Protein AF-A0A212AI23-F1 (afdb_monomer)

Radius of gyration: 14.94 Å; Cα contacts (8 Å, |Δi|>4): 81; chains: 1; bounding box: 47×28×38 Å

Secondary structure (DSSP, 8-state):
--------HHHHHHHHHHHHHHHHHHHHHSTT--SHHHHHHHHHHHH-BTTBPPPHHHHHHHHTTSSPPPHHHHHHHHHHHHHHHHHHHS-GGG--

Organism: NCBI:txid366616

Solvent-accessible surface area (backbone atoms only — not comparable to full-atom values): 5688 Å² total; per-residue (Å²): 136,84,82,78,77,76,73,57,72,67,62,56,50,51,53,51,52,51,31,50,52,50,32,51,48,53,53,62,39,48,76,84,54,91,44,70,66,54,39,12,49,54,48,17,62,69,68,29,52,100,90,45,80,46,52,36,68,58,45,43,30,29,62,69,54,75,45,83,76,59,66,74,56,51,55,51,44,42,66,59,35,35,69,75,51,41,58,72,68,48,62,74,87,77,63,132

pLDDT: mean 83.4, std 14.64, range [38.47, 97.0]

Structure (mmCIF, N/CA/C/O backbone):
data_AF-A0A212AI23-F1
#
_entry.id   AF-A0A212AI23-F1
#
loop_
_atom_site.group_PDB
_atom_site.id
_atom_site.type_symbol
_atom_site.label_atom_id
_atom_site.label_alt_id
_atom_site.label_comp_id
_atom_site.label_asym_id
_atom_site.label_entity_id
_atom_site.label_seq_id
_atom_site.pdbx_PDB_ins_code
_atom_site.Cartn_x
_atom_site.Cartn_y
_atom_site.Cartn_z
_atom_site.occupancy
_atom_site.B_iso_or_equiv
_atom_site.auth_seq_id
_atom_site.auth_comp_id
_atom_site.auth_asym_id
_atom_site.auth_atom_id
_atom_site.pdbx_PDB_model_num
ATOM 1 N N . MET A 1 1 ? 36.554 -12.369 -6.715 1.00 38.47 1 MET A N 1
ATOM 2 C CA . MET A 1 1 ? 35.833 -11.976 -7.947 1.00 38.47 1 MET A CA 1
ATOM 3 C C . MET A 1 1 ? 34.457 -11.457 -7.548 1.00 38.47 1 MET A C 1
ATOM 5 O O . MET A 1 1 ? 33.481 -12.195 -7.596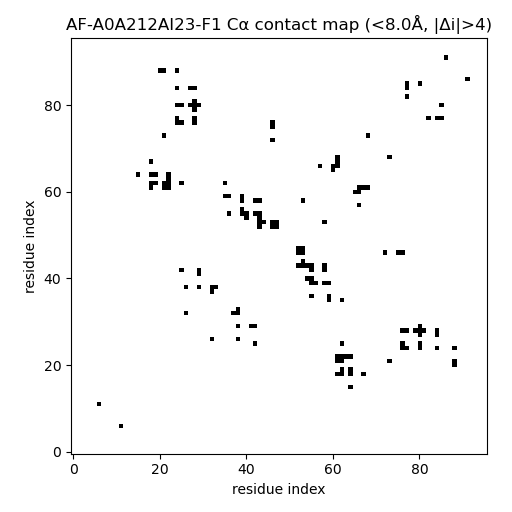 1.00 38.47 1 MET A O 1
ATOM 9 N N . GLU A 1 2 ? 34.385 -10.212 -7.083 1.00 43.72 2 GLU A N 1
ATOM 10 C CA . GLU A 1 2 ? 33.111 -9.549 -6.794 1.00 43.72 2 GLU A CA 1
ATOM 11 C C . GLU A 1 2 ? 32.501 -9.086 -8.115 1.00 43.72 2 GLU A C 1
ATOM 13 O O . GLU A 1 2 ? 33.004 -8.181 -8.780 1.00 43.72 2 GLU A O 1
ATOM 18 N N . LYS A 1 3 ? 31.439 -9.769 -8.547 1.00 47.47 3 LYS A N 1
ATOM 19 C CA . LYS A 1 3 ? 30.648 -9.362 -9.707 1.00 47.47 3 LYS A CA 1
ATOM 20 C C . LYS A 1 3 ? 29.842 -8.126 -9.307 1.00 47.47 3 LYS A C 1
ATOM 22 O O . LYS A 1 3 ? 28.712 -8.244 -8.842 1.00 47.47 3 LYS A O 1
ATOM 27 N N . SER A 1 4 ? 30.442 -6.946 -9.459 1.00 55.69 4 SER A N 1
ATOM 28 C CA . SER A 1 4 ? 29.732 -5.669 -9.381 1.00 55.69 4 SER A CA 1
ATOM 29 C C . SER A 1 4 ? 28.727 -5.614 -10.533 1.00 55.69 4 SER A C 1
ATOM 31 O O . SER A 1 4 ? 29.059 -5.266 -11.666 1.00 55.69 4 SER A O 1
ATOM 33 N N . CYS A 1 5 ? 27.497 -6.044 -10.259 1.00 58.00 5 CYS A N 1
ATOM 34 C CA . CYS A 1 5 ? 26.388 -5.900 -11.187 1.00 58.00 5 CYS A CA 1
ATOM 35 C C . CYS A 1 5 ? 25.993 -4.421 -11.199 1.00 58.00 5 CYS A C 1
ATOM 37 O O . CYS A 1 5 ? 25.174 -3.984 -10.394 1.00 58.00 5 CYS A O 1
ATOM 39 N N . ARG A 1 6 ? 26.591 -3.631 -12.097 1.00 62.88 6 ARG A N 1
ATOM 40 C CA . ARG A 1 6 ? 26.015 -2.335 -12.470 1.00 62.88 6 ARG A CA 1
ATOM 41 C C . ARG A 1 6 ? 24.683 -2.634 -13.149 1.00 62.88 6 ARG A C 1
ATOM 43 O O . ARG A 1 6 ? 24.677 -3.134 -14.272 1.00 62.88 6 ARG A O 1
ATOM 50 N N . LYS A 1 7 ? 23.566 -2.386 -12.459 1.00 60.28 7 LYS A N 1
ATOM 51 C CA . LYS A 1 7 ? 22.251 -2.447 -13.100 1.00 60.28 7 LYS A CA 1
ATOM 52 C C . LYS A 1 7 ? 22.237 -1.445 -14.267 1.00 60.28 7 LYS A C 1
ATOM 54 O O . LYS A 1 7 ? 22.736 -0.328 -14.101 1.00 60.28 7 LYS A O 1
ATOM 59 N N . PRO A 1 8 ? 21.724 -1.825 -15.446 1.00 72.31 8 PRO A N 1
ATOM 60 C CA . PRO A 1 8 ? 21.548 -0.881 -16.540 1.00 72.31 8 PRO A CA 1
ATOM 61 C C . PRO A 1 8 ? 20.596 0.238 -16.099 1.00 72.31 8 PRO A C 1
ATOM 63 O O . PRO A 1 8 ? 19.618 -0.020 -15.401 1.00 72.31 8 PRO A O 1
ATOM 66 N N . LYS A 1 9 ? 20.906 1.482 -16.487 1.00 74.19 9 LYS A N 1
ATOM 67 C CA . LYS A 1 9 ? 20.209 2.699 -16.032 1.00 74.19 9 LYS A CA 1
ATOM 68 C C . LYS A 1 9 ? 18.687 2.614 -16.218 1.00 74.19 9 LYS A C 1
ATOM 70 O O . LYS A 1 9 ? 17.962 2.988 -15.310 1.00 74.19 9 LYS A O 1
ATOM 75 N N . THR A 1 10 ? 18.232 2.049 -17.335 1.00 75.06 10 THR A N 1
ATOM 76 C CA . THR A 1 10 ? 16.811 1.851 -17.658 1.00 75.06 10 THR A CA 1
ATOM 77 C C . THR A 1 10 ? 16.096 0.962 -16.639 1.00 75.06 10 THR A C 1
ATOM 79 O O . THR A 1 10 ? 15.065 1.347 -16.115 1.00 75.06 10 THR A O 1
ATOM 82 N N . LEU A 1 11 ? 16.703 -0.163 -16.250 1.00 75.25 11 LEU A N 1
ATOM 83 C CA . LEU A 1 11 ? 16.096 -1.117 -15.315 1.00 75.25 11 LEU A CA 1
ATOM 84 C C . LEU A 1 11 ? 15.925 -0.524 -13.908 1.00 75.25 11 LEU A C 1
ATOM 86 O O . LEU A 1 11 ? 14.970 -0.835 -13.210 1.00 75.25 11 LEU A O 1
ATOM 90 N N . ALA A 1 12 ? 16.854 0.341 -13.492 1.00 78.81 12 ALA A N 1
ATOM 91 C CA . ALA A 1 12 ? 16.743 1.059 -12.225 1.00 78.81 12 ALA A CA 1
ATOM 92 C C . ALA A 1 12 ? 15.636 2.130 -12.257 1.00 78.81 12 ALA A C 1
ATOM 94 O O . ALA A 1 12 ? 14.976 2.344 -11.247 1.00 78.81 12 ALA A O 1
ATOM 95 N N . GLN A 1 13 ? 15.423 2.778 -13.408 1.00 80.44 13 GLN A N 1
ATOM 96 C CA . GLN A 1 13 ? 14.332 3.740 -13.593 1.00 80.44 13 GLN A CA 1
ATOM 97 C C . GLN A 1 13 ? 12.963 3.047 -13.600 1.00 80.44 13 GLN A C 1
ATOM 99 O O . GLN A 1 13 ? 12.024 3.567 -13.003 1.00 80.44 13 GLN A O 1
ATOM 104 N N . ASP A 1 14 ? 12.862 1.867 -14.216 1.00 84.44 14 ASP A N 1
ATOM 105 C CA . ASP A 1 14 ? 11.630 1.071 -14.226 1.00 84.44 14 ASP A CA 1
ATOM 106 C C . ASP A 1 14 ? 11.266 0.594 -12.808 1.00 84.44 14 ASP A C 1
ATOM 108 O O . ASP A 1 14 ? 10.122 0.741 -12.378 1.00 84.44 14 ASP A O 1
ATOM 112 N N . GLU A 1 15 ? 12.253 0.111 -12.040 1.00 85.44 15 GLU A N 1
ATOM 113 C CA . GLU A 1 15 ? 12.077 -0.257 -10.626 1.00 85.44 15 GLU A CA 1
ATOM 114 C C . GLU A 1 15 ? 11.597 0.937 -9.779 1.00 85.44 15 GLU A C 1
ATOM 116 O O . GLU A 1 15 ? 10.689 0.798 -8.961 1.00 85.44 15 GLU A O 1
ATOM 121 N N . GLU A 1 16 ? 12.175 2.125 -9.972 1.00 87.88 16 GLU A N 1
ATOM 122 C CA . GLU A 1 16 ? 11.766 3.338 -9.253 1.00 87.88 16 GLU A CA 1
ATOM 123 C C . GLU A 1 16 ? 10.329 3.757 -9.611 1.00 87.88 16 GLU A C 1
ATOM 125 O O . GLU A 1 16 ? 9.532 4.061 -8.719 1.00 87.88 16 GLU A O 1
ATOM 130 N N . ALA A 1 17 ? 9.957 3.675 -10.893 1.00 88.25 17 ALA A N 1
ATOM 131 C CA . ALA A 1 17 ? 8.599 3.947 -11.358 1.00 88.25 17 ALA A CA 1
ATOM 132 C C . ALA A 1 17 ? 7.573 2.955 -10.779 1.00 88.25 17 ALA A C 1
ATOM 134 O O . ALA A 1 17 ? 6.483 3.357 -10.364 1.00 88.25 17 ALA A O 1
ATOM 135 N N . GLU A 1 18 ? 7.913 1.665 -10.691 1.00 89.00 18 GLU A N 1
ATOM 136 C CA . GLU A 1 18 ? 7.073 0.652 -10.041 1.00 89.00 18 GLU A CA 1
ATOM 137 C C . GLU A 1 18 ? 6.843 0.949 -8.556 1.00 89.00 18 GLU A C 1
ATOM 139 O O . GLU A 1 18 ? 5.718 0.827 -8.058 1.00 89.00 18 GLU A O 1
ATOM 144 N N . LEU A 1 19 ? 7.889 1.369 -7.842 1.00 91.12 19 LEU A N 1
ATOM 145 C CA . LEU A 1 19 ? 7.788 1.728 -6.428 1.00 91.12 19 LEU A CA 1
ATOM 146 C C . LEU A 1 19 ? 6.952 2.992 -6.225 1.00 91.12 19 LEU A C 1
ATOM 148 O O . LEU A 1 19 ? 6.133 3.038 -5.304 1.00 91.12 19 LEU A O 1
ATOM 152 N N . GLU A 1 20 ? 7.083 3.984 -7.106 1.00 91.69 20 GLU A N 1
ATOM 153 C CA . GLU A 1 20 ? 6.239 5.178 -7.074 1.00 91.69 20 GLU A CA 1
ATOM 154 C C . GLU A 1 20 ? 4.764 4.831 -7.336 1.00 91.69 20 GLU A C 1
ATOM 156 O O . GLU A 1 20 ? 3.879 5.293 -6.603 1.00 91.69 20 GLU A O 1
ATOM 161 N N . ARG A 1 21 ? 4.481 3.968 -8.325 1.00 89.88 21 ARG A N 1
ATOM 162 C CA . ARG A 1 21 ? 3.127 3.439 -8.577 1.00 89.88 21 ARG A CA 1
ATOM 163 C C . ARG A 1 21 ? 2.570 2.739 -7.341 1.00 89.88 21 ARG A C 1
ATOM 165 O O . ARG A 1 21 ? 1.434 2.999 -6.943 1.00 89.88 21 ARG A O 1
ATOM 172 N N . PHE A 1 22 ? 3.371 1.906 -6.679 1.00 92.12 22 PHE A N 1
ATOM 173 C CA . PHE A 1 22 ? 2.950 1.243 -5.448 1.00 92.12 22 PHE A CA 1
ATOM 174 C C . PHE A 1 22 ? 2.690 2.230 -4.299 1.00 92.12 22 PHE A C 1
ATOM 176 O O . PHE A 1 22 ? 1.709 2.084 -3.567 1.00 92.12 22 PHE A O 1
ATOM 183 N N . ALA A 1 23 ? 3.518 3.264 -4.145 1.00 93.88 23 ALA A N 1
ATOM 184 C CA . ALA A 1 23 ? 3.310 4.296 -3.135 1.00 93.88 23 ALA A CA 1
ATOM 185 C C . ALA A 1 23 ? 2.008 5.083 -3.375 1.00 93.88 23 ALA A C 1
ATOM 187 O O . ALA A 1 23 ? 1.298 5.409 -2.421 1.00 93.88 23 ALA A O 1
ATOM 188 N N . LYS A 1 24 ? 1.654 5.359 -4.638 1.00 91.38 24 LYS A N 1
ATOM 189 C CA . LYS A 1 24 ? 0.356 5.954 -5.006 1.00 91.38 24 LYS A CA 1
ATOM 190 C C . LYS A 1 24 ? -0.807 5.035 -4.631 1.00 91.38 24 LYS A C 1
ATOM 192 O O . LYS A 1 24 ? -1.740 5.494 -3.975 1.00 91.38 24 LYS A O 1
ATOM 197 N N . LEU A 1 25 ? -0.708 3.746 -4.952 1.00 91.75 25 LEU A N 1
ATOM 198 C CA . LEU A 1 25 ? -1.720 2.751 -4.590 1.00 91.75 25 LEU A CA 1
ATOM 199 C C . LEU A 1 25 ? -1.911 2.651 -3.065 1.00 91.75 25 LEU A C 1
ATOM 201 O O . LEU A 1 25 ? -3.040 2.593 -2.586 1.00 91.75 25 LEU A O 1
ATOM 205 N N . LEU A 1 26 ? -0.825 2.684 -2.285 1.00 93.25 26 LEU A N 1
ATOM 206 C CA . LEU A 1 26 ? -0.900 2.733 -0.821 1.00 93.25 26 LEU A CA 1
ATOM 207 C C . LEU A 1 26 ? -1.690 3.950 -0.332 1.00 93.25 26 LEU A C 1
ATOM 209 O O . LEU A 1 26 ? -2.558 3.803 0.519 1.00 93.25 26 LEU A O 1
ATOM 213 N N . ARG A 1 27 ? -1.429 5.142 -0.877 1.00 92.25 27 ARG A N 1
ATOM 214 C CA . ARG A 1 27 ? -2.171 6.359 -0.503 1.00 92.25 27 ARG A CA 1
ATOM 215 C C . ARG A 1 27 ? -3.657 6.256 -0.860 1.00 92.25 27 ARG A C 1
ATOM 217 O O . ARG A 1 27 ? -4.495 6.706 -0.089 1.00 92.25 27 ARG A O 1
ATOM 224 N N . GLN A 1 28 ? -3.987 5.629 -1.989 1.00 90.69 28 GLN A N 1
ATOM 225 C CA . GLN A 1 28 ? -5.376 5.386 -2.397 1.00 90.69 28 GLN A CA 1
ATOM 226 C C . GLN A 1 28 ? -6.087 4.364 -1.503 1.00 90.69 28 GLN A C 1
ATOM 228 O O . GLN A 1 28 ? -7.267 4.530 -1.216 1.00 90.69 28 GLN A O 1
ATOM 233 N N . ALA A 1 29 ? -5.379 3.334 -1.032 1.00 91.56 29 ALA A N 1
ATOM 234 C CA . ALA A 1 29 ? -5.938 2.301 -0.160 1.00 91.56 29 ALA A CA 1
ATOM 235 C C . ALA A 1 29 ? -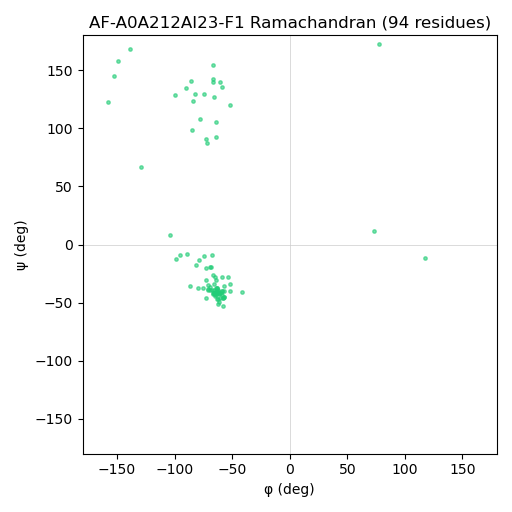6.307 2.805 1.247 1.00 91.56 29 ALA A C 1
ATOM 237 O O . ALA A 1 29 ? -7.085 2.156 1.945 1.00 91.56 29 ALA A O 1
ATOM 238 N N . PHE A 1 30 ? -5.750 3.940 1.674 1.00 91.81 30 PHE A N 1
ATOM 239 C CA . PHE A 1 30 ? -5.974 4.520 2.999 1.00 91.81 30 PHE A CA 1
ATOM 240 C C . PHE A 1 30 ? -6.376 5.999 2.885 1.00 91.81 30 PHE A C 1
ATOM 242 O O . PHE A 1 30 ? -5.628 6.890 3.300 1.00 91.81 30 PHE A O 1
ATOM 249 N N . PRO A 1 31 ? -7.564 6.285 2.323 1.00 83.25 31 PRO A N 1
ATOM 250 C CA . PRO A 1 31 ? -8.047 7.652 2.210 1.00 83.25 31 PRO A CA 1
ATOM 251 C C . PRO A 1 31 ? -8.304 8.216 3.615 1.00 83.25 31 PRO A C 1
ATOM 253 O O . PRO A 1 31 ? -9.008 7.612 4.420 1.00 83.25 31 PRO A O 1
ATOM 256 N N . GLY A 1 32 ? -7.720 9.375 3.922 1.00 83.12 32 GLY A N 1
ATOM 257 C CA . GLY A 1 32 ? -7.887 10.060 5.212 1.00 83.12 32 GLY A CA 1
ATOM 258 C C . GLY A 1 32 ? -6.605 10.218 6.027 1.00 83.12 32 GLY A C 1
ATOM 259 O O . GLY A 1 32 ? -6.586 11.006 6.970 1.00 83.12 32 GLY A O 1
ATOM 260 N N . THR A 1 33 ? -5.517 9.549 5.645 1.00 88.06 33 THR A N 1
ATOM 261 C CA . THR A 1 33 ? -4.213 9.774 6.280 1.00 88.06 33 THR A CA 1
ATOM 262 C C . THR A 1 33 ? -3.626 11.099 5.808 1.00 88.06 33 THR A C 1
ATOM 264 O O . THR A 1 33 ? -3.544 11.349 4.605 1.00 88.06 33 THR A O 1
ATOM 267 N N . THR A 1 34 ? -3.196 11.947 6.741 1.00 85.56 34 THR A N 1
ATOM 268 C CA . THR A 1 34 ? -2.738 13.322 6.434 1.00 85.56 34 THR A CA 1
ATOM 269 C C . THR A 1 34 ? -1.222 13.443 6.271 1.00 85.56 34 THR A C 1
ATOM 271 O O . THR A 1 34 ? -0.719 14.481 5.845 1.00 85.56 34 THR A O 1
ATOM 274 N N . SER A 1 35 ? -0.477 12.383 6.593 1.00 93.06 35 SER A N 1
ATOM 275 C CA . SER A 1 35 ? 0.978 12.325 6.451 1.00 93.06 35 SER A CA 1
ATOM 276 C C . SER A 1 35 ? 1.456 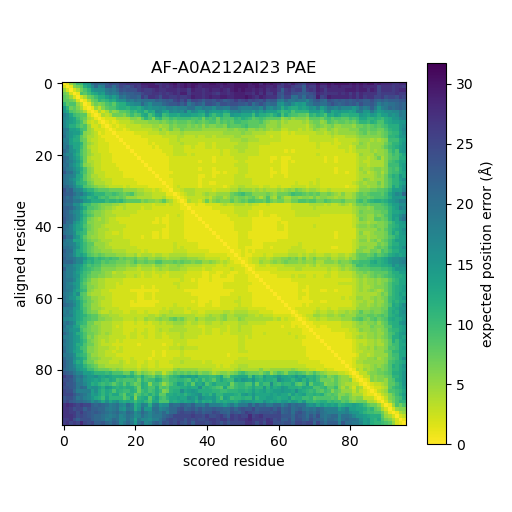10.906 6.149 1.00 93.06 35 SER A C 1
ATOM 278 O O . SER A 1 35 ? 0.798 9.932 6.512 1.00 93.06 35 SER A O 1
ATOM 280 N N . ASP A 1 36 ? 2.651 10.777 5.566 1.00 92.50 36 ASP A N 1
ATOM 281 C CA . ASP A 1 36 ? 3.288 9.473 5.324 1.00 92.50 36 ASP A CA 1
ATOM 282 C C . ASP A 1 36 ? 3.509 8.673 6.621 1.00 92.50 36 ASP A C 1
ATOM 284 O O . ASP A 1 36 ? 3.544 7.444 6.596 1.00 92.50 36 ASP A O 1
ATOM 288 N N . ASN A 1 37 ? 3.665 9.350 7.766 1.00 94.31 37 ASN A N 1
ATOM 289 C CA . ASN A 1 37 ? 3.834 8.673 9.050 1.00 94.31 37 ASN A CA 1
ATOM 290 C C . ASN A 1 37 ? 2.519 8.046 9.528 1.00 94.31 37 ASN A C 1
ATOM 292 O O . ASN A 1 37 ? 2.495 6.881 9.907 1.00 94.31 37 ASN A O 1
ATOM 296 N N . ASP A 1 38 ? 1.429 8.804 9.446 1.00 95.12 38 ASP A N 1
ATOM 297 C CA . ASP A 1 38 ? 0.081 8.340 9.782 1.00 95.12 38 ASP A CA 1
ATOM 298 C C . ASP A 1 38 ? -0.382 7.203 8.851 1.00 95.12 38 ASP A C 1
ATOM 300 O O . ASP A 1 38 ? -0.886 6.168 9.297 1.00 95.12 38 ASP A O 1
ATOM 304 N N . LEU A 1 39 ? -0.081 7.338 7.554 1.00 96.06 39 LEU A N 1
ATOM 305 C CA . LEU A 1 39 ? -0.272 6.281 6.564 1.00 96.06 39 LEU A CA 1
ATOM 306 C C . LEU A 1 39 ? 0.497 5.014 6.930 1.00 96.06 39 LEU A C 1
ATOM 308 O O . LEU A 1 39 ? -0.049 3.914 6.868 1.00 96.06 39 LEU A O 1
ATOM 312 N N . ALA A 1 40 ? 1.759 5.154 7.329 1.00 97.00 40 ALA A N 1
ATOM 313 C CA . ALA A 1 40 ? 2.592 4.017 7.673 1.00 97.00 40 ALA A CA 1
ATOM 314 C C . ALA A 1 40 ? 2.111 3.266 8.917 1.00 97.00 40 ALA A C 1
ATOM 316 O O . ALA A 1 40 ? 2.130 2.035 8.912 1.00 97.00 40 ALA A O 1
ATOM 317 N N . GLU A 1 41 ? 1.681 3.981 9.957 1.00 96.75 41 GLU A N 1
ATOM 318 C CA . GLU A 1 41 ? 1.105 3.382 11.165 1.00 96.75 41 GLU A CA 1
ATOM 319 C C . GLU A 1 41 ? -0.187 2.622 10.832 1.00 96.75 41 GLU A C 1
ATOM 321 O O . GLU A 1 41 ? -0.3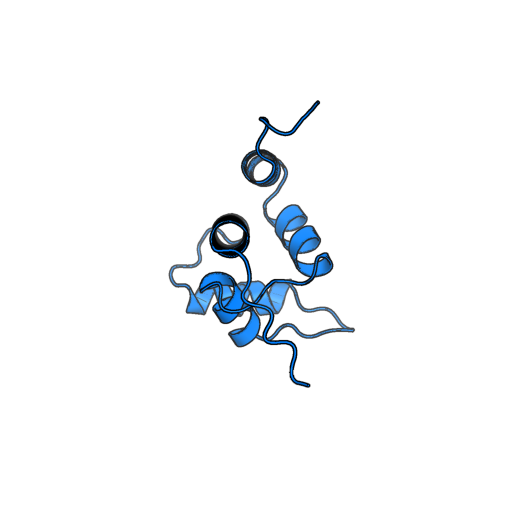11 1.425 11.114 1.00 96.75 41 GLU A O 1
ATOM 326 N N . THR A 1 42 ? -1.113 3.285 10.133 1.00 95.94 42 THR A N 1
ATOM 327 C CA . THR A 1 42 ? -2.412 2.711 9.755 1.00 95.94 42 THR A CA 1
ATOM 328 C C . THR A 1 42 ? -2.248 1.491 8.850 1.00 95.94 42 THR A C 1
ATOM 330 O O . THR A 1 42 ? -2.785 0.412 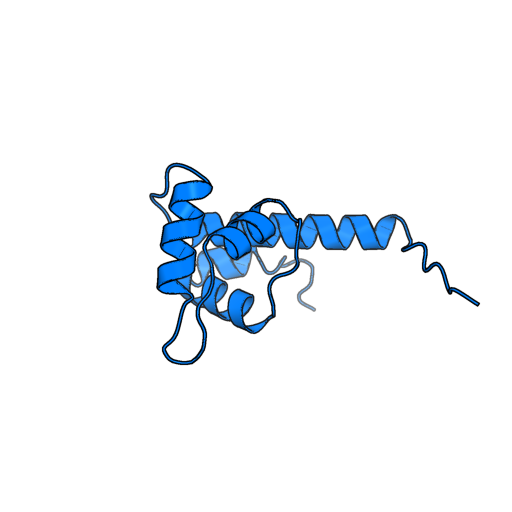9.124 1.00 95.94 42 THR A O 1
ATOM 333 N N . ALA A 1 43 ? -1.448 1.616 7.791 1.00 95.69 43 ALA A N 1
ATOM 334 C CA . ALA A 1 43 ? -1.217 0.528 6.853 1.00 95.69 43 ALA A CA 1
ATOM 335 C C . ALA A 1 43 ? -0.480 -0.645 7.511 1.00 95.69 43 ALA A C 1
ATOM 337 O O . ALA A 1 43 ? -0.820 -1.798 7.253 1.00 95.69 43 ALA A O 1
ATOM 338 N N . ALA A 1 44 ? 0.495 -0.396 8.392 1.00 96.38 44 ALA A N 1
ATOM 339 C CA . ALA A 1 44 ? 1.178 -1.460 9.124 1.00 96.38 44 ALA A CA 1
ATOM 340 C C . ALA A 1 44 ? 0.217 -2.262 10.011 1.00 96.38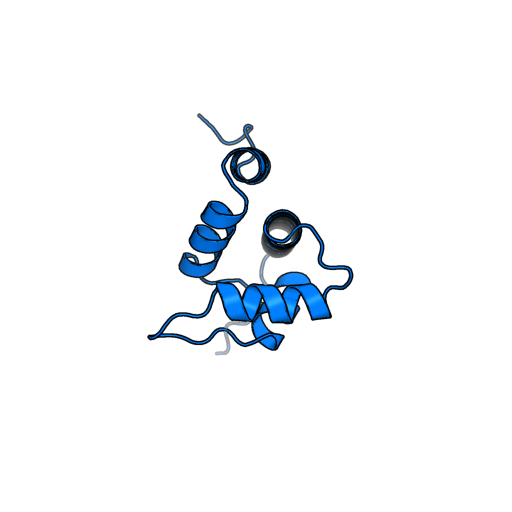 44 ALA A C 1
ATOM 342 O O . ALA A 1 44 ? 0.288 -3.497 10.028 1.00 96.38 44 ALA A O 1
ATOM 343 N N . ALA A 1 45 ? -0.709 -1.588 10.697 1.00 94.75 45 ALA A N 1
ATOM 344 C CA . ALA A 1 45 ? -1.726 -2.244 11.511 1.00 94.75 45 ALA A CA 1
ATOM 345 C C . ALA A 1 45 ? -2.643 -3.140 10.659 1.00 94.75 45 ALA A C 1
ATOM 347 O O . ALA A 1 45 ? -2.839 -4.313 10.983 1.00 94.75 45 ALA A O 1
ATOM 348 N N . VAL A 1 46 ? -3.130 -2.633 9.522 1.00 93.50 46 VAL A N 1
ATOM 349 C CA . VAL A 1 46 ? -4.040 -3.371 8.626 1.00 93.50 46 VAL A CA 1
ATOM 350 C C . VAL A 1 46 ? -3.335 -4.515 7.885 1.00 93.50 46 VAL A C 1
ATOM 352 O O . VAL A 1 46 ? -3.888 -5.608 7.729 1.00 93.50 46 VAL A O 1
ATOM 355 N N . LEU A 1 47 ? -2.095 -4.302 7.438 1.00 93.12 47 LEU A N 1
ATOM 356 C CA . LEU A 1 47 ? -1.312 -5.296 6.696 1.00 93.12 47 LEU A CA 1
ATOM 357 C C . LEU A 1 47 ? -0.681 -6.362 7.596 1.00 93.12 47 LEU A C 1
ATOM 359 O O . LEU A 1 47 ? -0.242 -7.403 7.090 1.00 93.12 47 LEU A O 1
ATOM 363 N N . SER A 1 48 ? -0.663 -6.151 8.910 1.00 93.75 48 SER A N 1
ATOM 364 C CA . SER A 1 48 ? -0.273 -7.179 9.868 1.00 93.75 48 SER A CA 1
ATOM 365 C C . SER A 1 48 ? -1.289 -8.331 9.893 1.00 93.75 48 SER A C 1
ATOM 367 O O . SER A 1 48 ? -2.450 -8.222 9.493 1.00 93.75 48 SER A O 1
ATOM 369 N N . THR A 1 49 ? -0.825 -9.511 10.287 1.00 89.69 49 THR A N 1
ATOM 370 C CA . THR A 1 49 ? -1.633 -10.721 10.498 1.00 89.69 49 THR A CA 1
ATOM 371 C C . THR A 1 49 ? -1.154 -11.416 11.762 1.00 89.69 49 THR A C 1
ATOM 373 O O . THR A 1 49 ? -0.041 -11.170 12.222 1.00 89.69 49 THR A O 1
ATOM 376 N N . ARG A 1 50 ? -1.917 -12.400 12.250 1.00 87.81 50 ARG A N 1
ATOM 377 C CA . ARG A 1 50 ? -1.480 -13.265 13.361 1.00 87.81 50 ARG A CA 1
ATOM 378 C C . ARG A 1 50 ? -0.125 -13.947 13.133 1.00 87.81 50 ARG A C 1
ATOM 380 O O . ARG A 1 50 ? 0.548 -14.270 14.100 1.00 87.81 50 ARG A O 1
ATOM 387 N N . ARG A 1 51 ? 0.265 -14.203 11.878 1.00 89.88 51 ARG A N 1
ATOM 388 C CA . ARG A 1 51 ? 1.514 -14.913 11.542 1.00 89.88 51 ARG A CA 1
ATOM 389 C C . ARG A 1 51 ? 2.665 -13.984 11.165 1.00 89.88 51 ARG A C 1
ATOM 391 O O . ARG A 1 51 ? 3.792 -14.449 11.022 1.00 89.88 51 ARG A O 1
ATOM 398 N N . ARG A 1 52 ? 2.393 -12.702 10.918 1.00 86.56 52 ARG A N 1
ATOM 399 C CA . ARG A 1 52 ? 3.391 -11.756 10.418 1.00 86.56 52 ARG A CA 1
ATOM 400 C C . ARG A 1 52 ? 2.990 -10.330 10.740 1.00 86.56 52 ARG A C 1
ATOM 402 O O . ARG A 1 52 ? 1.958 -9.860 10.266 1.00 86.56 52 ARG A O 1
ATOM 409 N N . THR A 1 53 ? 3.871 -9.649 11.450 1.00 93.12 53 THR A N 1
ATOM 410 C CA . THR A 1 53 ? 3.768 -8.222 11.736 1.00 93.12 53 THR A CA 1
ATOM 411 C C . THR A 1 53 ? 4.464 -7.431 10.634 1.00 93.12 53 THR A C 1
ATOM 413 O O . THR A 1 53 ? 5.567 -7.783 10.211 1.00 93.12 53 THR A O 1
ATOM 416 N N . VAL A 1 54 ? 3.820 -6.369 10.162 1.00 95.25 54 VAL A N 1
ATOM 417 C CA . VAL A 1 54 ? 4.437 -5.347 9.312 1.00 95.25 54 VAL A CA 1
ATOM 418 C C . VAL A 1 54 ? 4.779 -4.169 10.214 1.00 95.25 54 VAL A C 1
ATOM 420 O O . VAL A 1 54 ? 3.936 -3.718 10.978 1.00 95.25 54 VAL A O 1
ATOM 423 N N . ASN A 1 55 ? 6.023 -3.693 10.168 1.00 96.19 55 ASN A N 1
ATOM 424 C CA . ASN A 1 55 ? 6.432 -2.529 10.950 1.00 96.19 55 ASN A CA 1
ATOM 42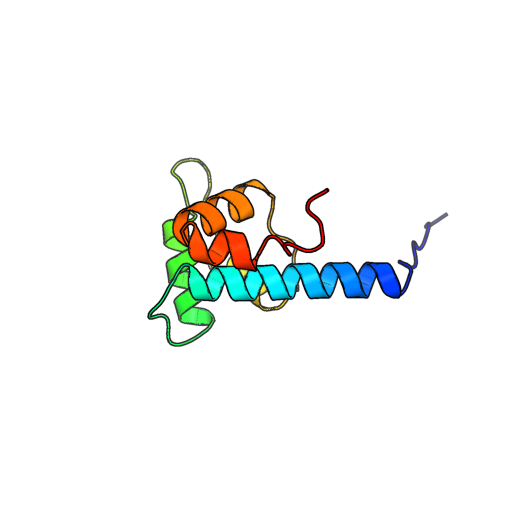5 C C . ASN A 1 55 ? 6.113 -1.239 10.164 1.00 96.19 55 ASN A C 1
ATOM 427 O O . ASN A 1 55 ? 6.386 -1.205 8.960 1.00 96.19 55 ASN A O 1
ATOM 431 N N . PRO A 1 56 ? 5.639 -0.158 10.810 1.00 96.94 56 PRO A N 1
ATOM 432 C CA . PRO A 1 56 ? 5.456 1.148 10.164 1.00 96.94 56 PRO A CA 1
ATOM 433 C C . PRO A 1 56 ? 6.705 1.648 9.425 1.00 96.94 56 PRO A C 1
ATOM 435 O O . PRO A 1 56 ? 6.621 2.256 8.361 1.00 96.94 56 PRO A O 1
ATOM 438 N N . LYS A 1 57 ? 7.911 1.351 9.926 1.00 96.38 57 LYS A N 1
ATOM 439 C CA . LYS A 1 57 ? 9.169 1.648 9.222 1.00 96.38 57 LYS A CA 1
ATOM 440 C C . LYS A 1 57 ? 9.245 0.966 7.854 1.00 96.38 57 LYS A C 1
ATOM 442 O O . LYS A 1 57 ? 9.706 1.578 6.901 1.00 96.38 57 LYS A O 1
ATOM 447 N N . THR A 1 58 ? 8.781 -0.276 7.743 1.00 95.56 58 THR A N 1
ATOM 448 C CA . THR A 1 58 ? 8.752 -1.002 6.468 1.00 95.56 58 THR A CA 1
ATOM 449 C C . THR A 1 58 ? 7.845 -0.298 5.464 1.00 95.56 58 THR A C 1
ATOM 451 O O . THR A 1 58 ? 8.237 -0.141 4.314 1.00 95.56 58 THR A O 1
ATOM 454 N N . VAL A 1 59 ? 6.682 0.188 5.907 1.00 96.25 59 VAL A N 1
ATOM 455 C CA . VAL A 1 59 ? 5.765 0.940 5.041 1.00 96.25 59 VAL A CA 1
ATOM 456 C C . VAL A 1 59 ? 6.373 2.276 4.616 1.00 96.25 59 VAL A C 1
ATOM 458 O O . VAL A 1 59 ? 6.323 2.613 3.439 1.00 96.25 59 VAL A O 1
ATOM 461 N N . ARG A 1 60 ? 7.034 3.004 5.526 1.00 96.62 60 ARG A N 1
ATOM 462 C CA . ARG A 1 60 ? 7.761 4.240 5.176 1.00 96.62 60 ARG A CA 1
ATOM 463 C C . ARG A 1 60 ? 8.845 4.001 4.131 1.00 96.62 60 ARG A C 1
ATOM 465 O O . ARG A 1 60 ? 8.992 4.812 3.227 1.00 96.62 60 ARG A O 1
ATOM 472 N N . ASN A 1 61 ? 9.567 2.887 4.227 1.00 95.31 61 ASN A N 1
ATOM 473 C CA . ASN A 1 61 ? 10.561 2.522 3.221 1.00 95.31 61 ASN A CA 1
ATOM 474 C C . ASN A 1 61 ? 9.908 2.256 1.854 1.00 95.31 61 ASN A C 1
ATOM 476 O O . ASN A 1 61 ? 10.471 2.646 0.840 1.00 95.31 61 ASN A O 1
ATOM 480 N N . TRP A 1 62 ? 8.717 1.647 1.811 1.00 95.25 62 TRP A N 1
ATOM 481 C CA . TRP A 1 62 ? 7.972 1.477 0.556 1.00 95.25 62 TRP A CA 1
ATOM 482 C C . TRP A 1 62 ? 7.531 2.819 -0.037 1.00 95.25 62 TRP A C 1
ATOM 484 O O . TRP A 1 62 ? 7.684 3.030 -1.232 1.00 95.25 62 TRP A O 1
ATOM 494 N N . LEU A 1 63 ? 7.043 3.746 0.796 1.00 94.50 63 LEU A N 1
ATOM 495 C CA . LEU A 1 63 ? 6.624 5.085 0.356 1.00 94.50 63 LEU A CA 1
ATOM 496 C C . LEU A 1 63 ? 7.781 5.932 -0.190 1.00 94.50 63 LEU A C 1
ATOM 498 O O . LEU A 1 63 ? 7.552 6.806 -1.022 1.00 94.50 63 LEU A O 1
ATOM 502 N N . ARG A 1 64 ? 9.005 5.679 0.284 1.00 93.56 64 ARG A N 1
ATOM 503 C CA . ARG A 1 64 ? 10.235 6.354 -0.155 1.00 93.56 64 ARG A CA 1
ATOM 504 C C . ARG A 1 64 ? 10.929 5.675 -1.336 1.00 93.56 64 ARG A C 1
ATOM 506 O O . ARG A 1 64 ? 11.899 6.224 -1.835 1.00 93.56 64 ARG A O 1
ATOM 513 N N . GLY A 1 65 ? 10.479 4.487 -1.743 1.00 91.56 65 GLY A N 1
ATOM 514 C CA . GLY A 1 65 ? 11.174 3.680 -2.749 1.00 91.56 65 GLY A CA 1
ATOM 515 C C . GLY A 1 65 ? 12.464 3.014 -2.246 1.00 91.56 65 GLY A C 1
ATOM 516 O O . GLY A 1 65 ? 13.211 2.447 -3.032 1.00 91.56 65 GLY A O 1
ATOM 517 N N . ASP A 1 66 ? 12.721 3.012 -0.935 1.00 89.88 66 ASP A N 1
ATOM 518 C CA . ASP A 1 66 ? 13.935 2.426 -0.345 1.00 89.88 66 ASP A CA 1
ATOM 519 C C . ASP A 1 66 ? 13.921 0.886 -0.365 1.00 89.88 66 ASP A C 1
ATOM 521 O O . ASP A 1 66 ? 14.949 0.237 -0.161 1.00 89.88 66 ASP A O 1
ATOM 525 N N . ASN A 1 67 ? 12.739 0.274 -0.502 1.00 88.88 67 ASN A N 1
ATOM 526 C CA . ASN A 1 67 ? 12.590 -1.178 -0.497 1.00 88.88 67 ASN A CA 1
ATOM 527 C C . ASN A 1 67 ? 11.373 -1.629 -1.306 1.00 88.88 67 ASN A C 1
ATOM 529 O O . ASN A 1 67 ? 10.312 -1.008 -1.248 1.00 88.88 67 ASN A O 1
ATOM 533 N N . THR A 1 68 ? 11.491 -2.777 -1.963 1.00 90.62 68 THR A N 1
ATOM 534 C CA . THR A 1 68 ? 10.395 -3.382 -2.716 1.00 90.62 68 THR A CA 1
ATOM 535 C C . THR A 1 68 ? 9.463 -4.168 -1.787 1.00 90.62 68 THR A C 1
ATOM 537 O O . THR A 1 68 ? 9.920 -5.005 -0.994 1.00 90.62 68 THR A O 1
ATOM 540 N N . PRO A 1 69 ? 8.139 -3.944 -1.842 1.00 92.31 69 PRO A N 1
ATOM 541 C CA . PRO A 1 69 ? 7.186 -4.768 -1.112 1.00 92.31 69 PRO A CA 1
ATOM 542 C C . PRO A 1 69 ? 7.174 -6.190 -1.681 1.00 92.31 69 PRO A C 1
ATOM 544 O O . PRO A 1 69 ? 7.167 -6.415 -2.887 1.00 92.31 69 PRO A O 1
ATOM 547 N N . HIS A 1 70 ? 7.097 -7.193 -0.808 1.00 91.81 70 HIS A N 1
ATOM 548 C CA . HIS A 1 70 ? 6.865 -8.553 -1.287 1.00 91.81 70 HIS A CA 1
ATOM 549 C C . HIS A 1 70 ? 5.460 -8.658 -1.898 1.00 91.81 70 HIS A C 1
ATOM 551 O O . HIS A 1 70 ? 4.507 -8.151 -1.309 1.00 91.81 70 HIS A O 1
ATOM 557 N N . PHE A 1 71 ? 5.310 -9.429 -2.980 1.00 89.25 71 PHE A N 1
ATOM 558 C CA . PHE A 1 71 ? 4.053 -9.631 -3.720 1.00 89.25 71 PHE A CA 1
ATOM 559 C C . PHE A 1 71 ? 2.788 -9.806 -2.855 1.00 89.25 71 PHE A C 1
ATOM 561 O O . PHE A 1 71 ? 1.756 -9.207 -3.125 1.00 89.25 71 PHE A O 1
ATOM 568 N N . ARG A 1 72 ? 2.862 -10.550 -1.740 1.00 91.19 72 ARG A N 1
ATOM 569 C CA . ARG A 1 72 ? 1.730 -10.722 -0.808 1.00 91.19 72 ARG A CA 1
ATOM 570 C C . ARG A 1 72 ? 1.183 -9.403 -0.242 1.00 91.19 72 ARG A C 1
ATOM 572 O O . ARG A 1 72 ? -0.008 -9.301 0.023 1.00 91.19 72 ARG A O 1
ATOM 579 N N . HIS A 1 73 ? 2.058 -8.429 0.002 1.00 92.69 73 HIS A N 1
ATOM 580 C CA . HIS A 1 73 ? 1.677 -7.112 0.501 1.00 92.69 73 HIS A CA 1
ATOM 581 C C . HIS A 1 73 ? 1.056 -6.293 -0.626 1.00 92.69 73 HIS A C 1
ATOM 583 O O . HIS A 1 73 ? 0.044 -5.649 -0.387 1.00 92.69 73 HIS A O 1
ATOM 589 N N . VAL A 1 74 ? 1.579 -6.419 -1.849 1.00 91.31 74 VAL A N 1
ATOM 590 C CA . VAL A 1 74 ? 0.995 -5.805 -3.050 1.00 91.31 74 VAL A CA 1
ATOM 591 C C . VAL A 1 74 ? -0.444 -6.276 -3.261 1.00 91.31 74 VAL A C 1
ATOM 593 O O . VAL A 1 74 ? -1.349 -5.451 -3.283 1.00 91.31 74 VAL A O 1
ATOM 596 N N . ILE A 1 75 ? -0.684 -7.592 -3.281 1.00 90.19 75 ILE A N 1
ATOM 597 C CA . ILE A 1 75 ? -2.036 -8.164 -3.425 1.00 90.19 75 ILE A CA 1
ATOM 598 C C . ILE A 1 75 ? -2.988 -7.672 -2.333 1.00 90.19 75 ILE A C 1
ATOM 600 O O . ILE A 1 75 ? -4.152 -7.382 -2.598 1.00 90.19 75 ILE A O 1
ATOM 604 N N . ARG A 1 76 ? -2.506 -7.554 -1.095 1.00 91.38 76 ARG A N 1
ATOM 605 C CA . ARG A 1 76 ? -3.349 -7.102 0.011 1.00 91.38 76 ARG A CA 1
ATOM 606 C C . ARG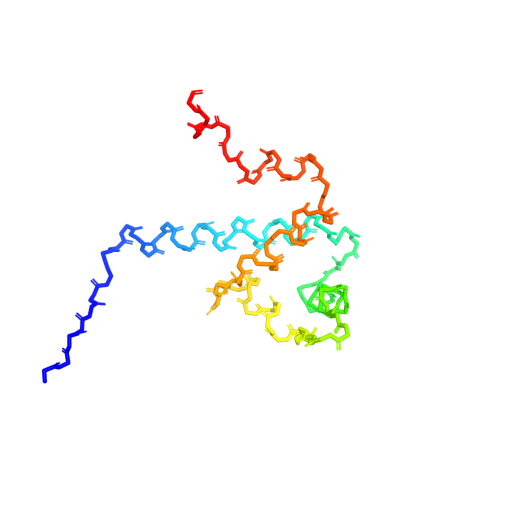 A 1 76 ? -3.693 -5.617 -0.088 1.00 91.38 76 ARG A C 1
ATOM 608 O O . ARG A 1 76 ? -4.820 -5.258 0.220 1.00 91.38 76 ARG A O 1
ATOM 615 N N . VAL A 1 77 ? -2.753 -4.778 -0.521 1.00 92.00 77 VAL A N 1
ATOM 616 C CA . VAL A 1 77 ? -3.011 -3.353 -0.773 1.00 92.00 77 VAL A CA 1
ATOM 617 C C . VAL A 1 77 ? -3.973 -3.187 -1.952 1.00 92.00 77 VAL A C 1
ATOM 619 O O . VAL A 1 77 ? -4.927 -2.433 -1.822 1.00 92.00 77 VAL A O 1
ATOM 622 N N . LEU A 1 78 ? -3.805 -3.947 -3.041 1.00 89.50 78 LEU A N 1
ATOM 623 C CA . LEU A 1 78 ? -4.750 -3.967 -4.167 1.00 89.50 78 LEU A CA 1
ATOM 624 C C . LEU A 1 78 ? -6.173 -4.333 -3.715 1.00 89.50 78 LEU A C 1
ATOM 626 O O . LEU A 1 78 ? -7.130 -3.656 -4.073 1.00 89.50 78 LEU A O 1
ATOM 630 N N . ALA A 1 79 ? -6.314 -5.361 -2.873 1.00 86.94 79 ALA A N 1
ATOM 631 C CA . ALA A 1 79 ? -7.612 -5.763 -2.332 1.00 86.94 79 ALA A CA 1
ATOM 632 C C . ALA A 1 79 ? -8.262 -4.685 -1.440 1.00 86.94 79 ALA A C 1
ATOM 634 O O . ALA A 1 79 ? -9.485 -4.606 -1.386 1.00 86.94 79 ALA A O 1
ATOM 635 N N . LEU A 1 80 ? -7.461 -3.869 -0.743 1.00 88.06 80 LEU A N 1
ATOM 636 C CA . LEU A 1 80 ? -7.944 -2.762 0.093 1.00 88.06 80 LEU A CA 1
ATOM 637 C C . LEU A 1 80 ? -8.303 -1.521 -0.728 1.00 88.06 80 LEU A C 1
ATOM 639 O O . LEU A 1 80 ? -9.275 -0.848 -0.407 1.00 88.06 80 LEU A O 1
ATOM 643 N N . ALA A 1 81 ? -7.535 -1.233 -1.779 1.00 86.88 81 ALA A N 1
ATOM 644 C CA . ALA A 1 81 ? -7.752 -0.082 -2.651 1.00 86.88 81 ALA A CA 1
ATOM 645 C C . ALA A 1 81 ? -9.028 -0.209 -3.504 1.00 86.88 81 ALA A C 1
ATOM 647 O O . ALA A 1 81 ? -9.548 0.790 -3.993 1.00 86.88 81 ALA A O 1
ATOM 648 N N . GLY A 1 82 ? -9.547 -1.430 -3.661 1.00 81.88 82 GLY A N 1
ATOM 649 C CA . GLY A 1 82 ? -10.726 -1.703 -4.474 1.00 81.88 82 GLY A CA 1
ATOM 650 C C . GLY A 1 82 ? -10.420 -1.714 -5.972 1.00 81.88 82 GLY A C 1
ATOM 651 O O . GLY A 1 82 ? -9.314 -1.410 -6.419 1.00 81.88 82 GLY A O 1
ATOM 652 N N . THR A 1 83 ? -11.411 -2.109 -6.770 1.00 70.44 83 THR A N 1
ATOM 653 C CA . THR A 1 83 ? -11.244 -2.370 -8.209 1.00 70.44 83 THR A CA 1
ATOM 654 C C . THR A 1 83 ? -10.811 -1.140 -9.002 1.00 70.44 83 THR A C 1
ATOM 656 O O . THR A 1 83 ? -9.959 -1.263 -9.874 1.00 70.44 83 THR A O 1
ATOM 659 N N . GLU A 1 84 ? -11.333 0.047 -8.687 1.00 66.19 84 GLU A N 1
ATOM 660 C CA . GLU A 1 84 ? -11.018 1.284 -9.422 1.00 66.19 84 GLU A CA 1
ATOM 661 C C . GLU A 1 84 ? -9.531 1.658 -9.328 1.00 66.19 84 GLU A C 1
ATOM 663 O O . GLU A 1 84 ? -8.915 2.024 -10.327 1.00 66.19 84 GLU A O 1
ATOM 668 N N . ALA A 1 85 ? -8.923 1.487 -8.153 1.00 69.31 85 ALA A N 1
ATOM 669 C CA . ALA A 1 85 ? -7.500 1.739 -7.953 1.00 69.31 85 ALA A CA 1
ATOM 670 C C . ALA A 1 85 ? -6.612 0.658 -8.598 1.00 69.31 85 ALA A C 1
ATOM 672 O O . ALA A 1 85 ? -5.510 0.954 -9.056 1.00 69.31 85 ALA A O 1
ATOM 673 N N . VAL A 1 86 ? -7.094 -0.589 -8.683 1.00 68.88 86 VAL A N 1
ATOM 674 C CA . VAL A 1 86 ? -6.383 -1.681 -9.371 1.00 68.88 86 VAL A CA 1
ATOM 675 C C . VAL A 1 86 ? -6.280 -1.421 -10.875 1.00 68.88 86 VAL A C 1
ATOM 677 O O . VAL A 1 86 ? -5.211 -1.627 -11.442 1.00 68.88 86 VAL A O 1
ATOM 680 N N . PHE A 1 87 ? -7.344 -0.928 -11.517 1.00 68.44 87 PHE A N 1
ATOM 681 C CA . PHE A 1 87 ? -7.319 -0.603 -12.951 1.00 68.44 87 PHE A CA 1
ATOM 682 C C . PHE A 1 87 ? -6.396 0.572 -13.295 1.00 68.44 87 PHE A C 1
ATOM 684 O O . PHE A 1 87 ? -5.895 0.629 -14.407 1.00 68.44 87 PHE A O 1
ATOM 691 N N . GLY A 1 88 ? -6.145 1.495 -12.362 1.00 66.31 88 GLY A N 1
ATOM 692 C CA . GLY A 1 88 ? -5.121 2.533 -12.540 1.00 66.31 88 GLY A CA 1
ATOM 693 C C . GLY A 1 88 ? -3.694 2.058 -12.236 1.00 66.31 88 GLY A C 1
ATOM 694 O O . GLY A 1 88 ? -2.734 2.722 -12.615 1.00 66.31 88 GLY A O 1
ATOM 695 N N . PHE A 1 89 ? -3.543 0.938 -11.523 1.00 67.06 89 PHE A N 1
ATOM 696 C CA . PHE A 1 89 ? -2.246 0.327 -11.216 1.00 67.06 89 PHE A CA 1
ATOM 697 C C . PHE A 1 89 ? -1.771 -0.620 -12.325 1.00 67.06 89 PHE A C 1
ATOM 699 O O . PHE A 1 89 ? -0.573 -0.714 -12.584 1.00 67.06 89 PHE A O 1
ATOM 706 N N . LEU A 1 90 ? -2.706 -1.330 -12.955 1.00 66.88 90 LEU A N 1
ATOM 707 C CA . LEU A 1 90 ? -2.476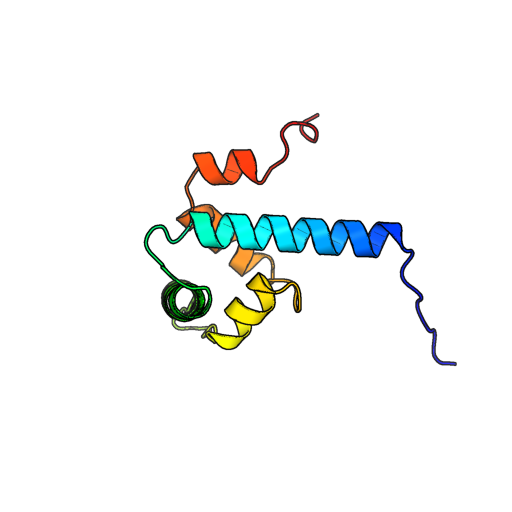 -2.118 -14.157 1.00 66.88 90 LEU A CA 1
ATOM 708 C C . LEU A 1 90 ? -2.605 -1.167 -15.345 1.00 66.88 90 LEU A C 1
ATOM 710 O O . LEU A 1 90 ? -3.725 -0.856 -15.735 1.00 66.88 90 LEU A O 1
ATOM 714 N N . ASP A 1 91 ? -1.490 -0.667 -15.876 1.00 60.16 91 ASP A N 1
ATOM 715 C CA . ASP A 1 91 ? -1.530 0.147 -17.092 1.00 60.16 91 ASP A CA 1
ATOM 716 C C . ASP A 1 91 ? -2.322 -0.620 -18.174 1.00 60.16 91 ASP A C 1
ATOM 718 O O . ASP A 1 91 ? -1.953 -1.748 -18.518 1.00 60.16 91 ASP A O 1
ATOM 722 N N . PRO A 1 92 ? -3.436 -0.076 -18.697 1.00 55.66 92 PRO A N 1
ATOM 723 C CA . PRO A 1 92 ? -4.249 -0.775 -19.688 1.00 55.66 92 PRO A CA 1
ATOM 724 C C . PRO A 1 92 ? -3.530 -0.939 -21.037 1.00 55.66 92 PRO A C 1
ATOM 726 O O . PRO A 1 92 ? -4.026 -1.666 -21.893 1.00 55.66 92 PRO A O 1
ATOM 729 N N . GLU A 1 93 ? -2.372 -0.296 -21.226 1.00 53.56 93 GLU A N 1
ATOM 730 C CA . GLU A 1 93 ? -1.519 -0.426 -22.415 1.00 53.56 93 GLU A CA 1
ATOM 731 C C . GLU A 1 93 ? -0.730 -1.753 -22.470 1.00 53.56 93 GLU A C 1
ATOM 733 O O . GLU A 1 93 ? -0.185 -2.083 -23.519 1.00 53.56 93 GLU A O 1
ATOM 738 N N . ASP A 1 94 ? -0.726 -2.542 -21.385 1.00 52.81 94 ASP A N 1
ATOM 739 C CA . ASP A 1 94 ? -0.077 -3.865 -21.295 1.00 52.81 94 ASP A CA 1
ATOM 740 C C . ASP A 1 94 ? -1.065 -5.054 -21.369 1.00 52.81 94 ASP A C 1
ATOM 742 O O . ASP A 1 94 ? -0.688 -6.212 -21.150 1.00 52.81 94 ASP A O 1
ATOM 746 N N . LEU A 1 95 ? -2.346 -4.806 -21.672 1.00 46.19 95 LEU A N 1
ATOM 747 C CA . LEU A 1 95 ? -3.303 -5.875 -21.974 1.00 46.19 95 LEU A CA 1
ATOM 748 C C . LEU A 1 95 ? -3.188 -6.272 -23.462 1.00 46.19 95 LEU A C 1
ATOM 750 O O . LEU A 1 95 ? -3.333 -5.397 -24.315 1.00 46.19 95 LEU A O 1
ATOM 754 N N . PRO A 1 96 ? -2.927 -7.556 -23.786 1.00 52.38 96 PRO A N 1
ATOM 755 C CA . PRO A 1 96 ? -2.854 -8.032 -25.169 1.00 52.38 96 PRO A CA 1
ATOM 756 C C . PRO A 1 96 ? -4.200 -7.972 -25.904 1.00 52.38 96 PRO A C 1
ATOM 758 O O . PRO A 1 96 ? -5.258 -8.106 -25.242 1.00 52.38 96 PRO A O 1
#

Nearest PDB structures (foldseek):
  5iqg-assembly2_B  TM=2.625E-01  e=7.838E+00  Staphylococcus aureus

Sequence (96 aa):
MEKSCRKPKTLAQDEEAELERFAKLLRQAFPGTTSDNDLAETAAAVLSTRRRTVNPKTVRNWLRGDNTPHFRHVIRVLALAGTEAVFGFLDPEDLP

Foldseek 3Di:
DPPPPPDDPVVVVVLLVLLCLLLVLLCLLDPPQPDLLSSLVVLQVVLADPVGGRHSVNSSCSNVSVDDDDVSSSVVSDVSSDDVSVCVSPPPVPDD

Mean predicted aligned error: 7.74 Å